Protein AF-X6MAU5-F1 (afdb_monomer_lite)

pLDDT: mean 85.3, std 13.18, range [34.97, 96.81]

Secondary structure (DSSP, 8-state):
---HHHHHHHHHHHHHHHTT--HHHHHHHHHHHHHHHTSS--GGGHHHHHHHHTT--HHHHHHHHHHHHHHHH-TTS-HHHHHHHHHHHHHHHTT--HHHHHHHHHHHHHHHHGGGG---

Sequence (120 aa):
MFNSDDHETYTNALKAITVKLSGKQFDNAFNYLISRLNSKNRYRYKNLRKEIAQRLDEKQMDIALNYIMDKLNDKNEHKDIHINCIEFLEIISNKCNEQQLNEAFNSSMDIFNNKNGICA

Radius of gyration: 15.82 Å; chains: 1; bounding box: 46×23×45 Å

Foldseek 3Di:
DDDPVRLVVVLVVLLVVQVVDDDPRLVVLLVVVLVCLLPLPQPSCLVVLLSSLVPDDQVSLLVLLVSLLVQLQDPPRDPSSVVSSVSSCVSNVVPHDPVSVVVSVVSVVCSVVVCVPDDD

InterPro domains:
  IPR016024 Armadillo-type fold [SSF48371] (15-113)

Structure (mmCIF, N/CA/C/O backbone):
data_AF-X6MAU5-F1
#
_entry.id   AF-X6MAU5-F1
#
loop_
_atom_site.group_PDB
_atom_site.id
_atom_site.type_symbol
_atom_site.label_atom_id
_atom_site.label_alt_id
_atom_site.label_comp_id
_atom_site.label_asym_id
_atom_site.label_entity_id
_atom_site.label_seq_id
_atom_site.pdbx_PDB_ins_code
_atom_site.Cartn_x
_atom_site.Cartn_y
_atom_site.Cartn_z
_atom_site.occupancy
_atom_site.B_iso_or_equiv
_atom_site.auth_seq_id
_atom_site.auth_comp_id
_atom_site.auth_asym_id
_atom_site.auth_atom_id
_atom_site.pdbx_PDB_model_num
ATOM 1 N N . MET A 1 1 ? 10.169 0.014 -29.356 1.00 51.28 1 MET A N 1
ATOM 2 C CA . MET A 1 1 ? 10.506 0.781 -28.140 1.00 51.28 1 MET A CA 1
ATOM 3 C C . MET A 1 1 ? 9.579 1.982 -28.161 1.00 51.28 1 MET A C 1
ATOM 5 O O . MET A 1 1 ? 9.642 2.716 -29.132 1.00 51.28 1 MET A O 1
ATOM 9 N N . PHE A 1 2 ? 8.624 2.076 -27.233 1.00 51.38 2 PHE A N 1
ATOM 10 C CA . PHE A 1 2 ? 7.673 3.198 -27.206 1.00 51.38 2 PHE A CA 1
ATOM 11 C C . PHE A 1 2 ? 8.427 4.500 -26.913 1.00 51.38 2 PHE A C 1
ATOM 13 O O . PHE A 1 2 ? 9.341 4.486 -26.083 1.00 51.38 2 PHE A O 1
ATOM 20 N N . ASN A 1 3 ? 8.084 5.586 -27.608 1.00 66.81 3 ASN A N 1
ATOM 21 C CA . ASN A 1 3 ? 8.653 6.907 -27.341 1.00 66.81 3 ASN A CA 1
ATOM 22 C C . ASN A 1 3 ? 8.145 7.433 -25.979 1.00 66.81 3 ASN A C 1
ATOM 24 O O . ASN A 1 3 ? 7.152 6.936 -25.443 1.00 66.81 3 ASN A O 1
ATOM 28 N N . SER A 1 4 ? 8.814 8.438 -25.405 1.00 67.62 4 SER A N 1
ATOM 29 C CA . SER A 1 4 ? 8.376 9.104 -24.166 1.00 67.62 4 SER A CA 1
ATOM 30 C C . SER A 1 4 ? 6.924 9.596 -24.270 1.00 67.62 4 SER A C 1
ATOM 32 O O . SER A 1 4 ? 6.135 9.389 -23.347 1.00 67.62 4 SER A O 1
ATOM 34 N N . ASP A 1 5 ? 6.552 10.134 -25.435 1.00 70.31 5 ASP A N 1
ATOM 35 C CA . ASP A 1 5 ? 5.212 10.664 -25.719 1.00 70.31 5 ASP A CA 1
ATOM 36 C C . ASP A 1 5 ? 4.132 9.565 -25.739 1.00 70.31 5 ASP A C 1
ATOM 38 O O . ASP A 1 5 ? 3.011 9.762 -25.258 1.00 70.31 5 ASP A O 1
ATOM 42 N N . ASP A 1 6 ? 4.476 8.363 -26.218 1.00 75.25 6 ASP A N 1
ATOM 43 C CA . ASP A 1 6 ? 3.571 7.204 -26.211 1.00 75.25 6 ASP A CA 1
ATOM 44 C C . ASP A 1 6 ? 3.296 6.741 -24.775 1.00 75.25 6 ASP A C 1
ATOM 46 O O . ASP A 1 6 ? 2.178 6.353 -24.423 1.00 75.25 6 ASP A O 1
ATOM 50 N N . HIS A 1 7 ? 4.323 6.794 -23.922 1.00 73.94 7 HIS A N 1
ATOM 51 C CA . HIS A 1 7 ? 4.236 6.396 -22.522 1.00 73.94 7 HIS A CA 1
ATOM 52 C C . HIS A 1 7 ? 3.355 7.349 -21.708 1.00 73.94 7 HIS A C 1
ATOM 54 O O . HIS A 1 7 ? 2.552 6.896 -20.882 1.00 73.94 7 HIS A O 1
ATOM 60 N N . GLU A 1 8 ? 3.481 8.654 -21.946 1.00 76.50 8 GLU A N 1
ATOM 61 C CA . GLU A 1 8 ? 2.634 9.671 -21.327 1.00 76.50 8 GLU A CA 1
ATOM 62 C C . GLU A 1 8 ? 1.177 9.530 -21.785 1.00 76.50 8 GLU A C 1
ATOM 64 O O . GLU A 1 8 ? 0.269 9.443 -20.953 1.00 76.50 8 GLU A O 1
ATOM 69 N N . THR A 1 9 ? 0.956 9.395 -23.094 1.00 83.88 9 THR A N 1
ATOM 70 C CA . THR A 1 9 ? -0.380 9.207 -23.679 1.00 83.88 9 THR A CA 1
ATOM 71 C C . THR A 1 9 ? -1.071 7.963 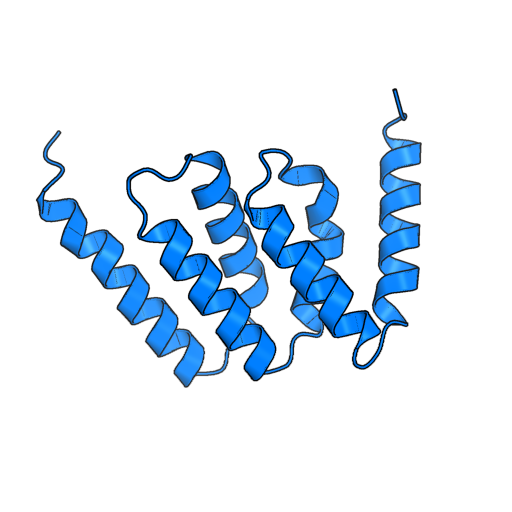-23.116 1.00 83.88 9 THR A C 1
ATOM 73 O O . THR A 1 9 ? -2.226 8.024 -22.685 1.00 83.88 9 THR A O 1
ATOM 76 N N . TYR A 1 10 ? -0.352 6.840 -23.030 1.00 82.38 10 TYR A N 1
ATOM 77 C CA . TYR A 1 10 ? -0.863 5.605 -22.436 1.00 82.38 10 TYR A CA 1
ATOM 78 C C . TYR A 1 10 ? -1.206 5.769 -20.947 1.00 82.38 10 TYR A C 1
ATOM 80 O O . TYR A 1 10 ? -2.252 5.306 -20.484 1.00 82.38 10 TYR A O 1
ATOM 88 N N . THR A 1 11 ? -0.362 6.475 -20.191 1.00 78.75 11 THR A N 1
ATOM 89 C CA . THR A 1 11 ? -0.610 6.761 -18.769 1.00 78.75 11 THR A CA 1
ATOM 90 C C . THR A 1 11 ? -1.867 7.614 -18.583 1.00 78.75 11 THR A C 1
ATOM 92 O O . THR A 1 11 ? -2.684 7.326 -17.704 1.00 78.75 11 THR A O 1
ATOM 95 N N . ASN A 1 12 ? -2.068 8.620 -19.437 1.00 83.50 12 ASN A N 1
ATOM 96 C CA . ASN A 1 12 ? -3.251 9.479 -19.413 1.00 83.50 12 ASN A CA 1
ATOM 97 C C . ASN A 1 12 ? -4.532 8.701 -19.744 1.00 83.50 12 ASN A C 1
ATOM 99 O O . ASN A 1 12 ? -5.546 8.870 -19.062 1.00 83.50 12 ASN A O 1
ATOM 103 N N . ALA A 1 13 ? -4.479 7.790 -20.720 1.00 88.69 13 ALA A N 1
ATOM 104 C CA . ALA A 1 13 ? -5.597 6.905 -21.038 1.00 88.69 13 ALA A CA 1
ATOM 105 C C . ALA A 1 13 ? -5.965 5.997 -19.851 1.00 88.69 13 ALA A C 1
ATOM 107 O O . ALA A 1 13 ? -7.137 5.898 -19.483 1.00 88.69 13 ALA A O 1
ATOM 108 N N . LEU A 1 14 ? -4.971 5.390 -19.189 1.00 85.94 14 LEU A N 1
ATOM 109 C CA . LEU A 1 14 ? -5.208 4.573 -17.995 1.00 85.94 14 LEU A CA 1
ATOM 110 C C . LEU A 1 14 ? -5.809 5.380 -16.845 1.00 85.94 14 LEU A C 1
ATOM 112 O O . LEU A 1 14 ? -6.721 4.892 -16.176 1.00 85.94 14 LEU A O 1
ATOM 116 N N . LYS A 1 15 ? -5.353 6.617 -16.628 1.00 85.25 15 LYS A N 1
ATOM 117 C CA . LYS A 1 15 ? -5.955 7.525 -15.644 1.00 85.25 15 LYS A CA 1
ATOM 118 C C . LYS A 1 15 ? -7.428 7.795 -15.969 1.00 85.25 15 LYS A C 1
ATOM 120 O O . LYS A 1 15 ? -8.279 7.631 -15.097 1.00 85.25 15 LYS A O 1
ATOM 125 N N . ALA A 1 16 ? -7.744 8.125 -17.223 1.00 89.62 16 ALA A N 1
ATOM 126 C CA . ALA A 1 16 ? -9.113 8.390 -17.670 1.00 89.62 16 ALA A CA 1
ATOM 127 C C . ALA A 1 16 ? -10.048 7.172 -17.530 1.00 89.62 16 ALA A C 1
ATOM 129 O O . ALA A 1 16 ? -11.239 7.331 -17.259 1.00 89.62 16 ALA A O 1
ATOM 130 N N . ILE A 1 17 ? -9.520 5.9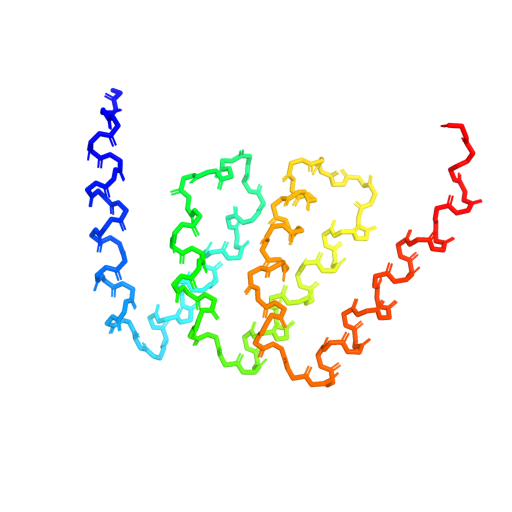55 -17.686 1.00 89.94 17 ILE A N 1
ATOM 131 C CA . ILE A 1 17 ? -10.265 4.718 -17.415 1.00 89.94 17 ILE A CA 1
ATOM 132 C C . ILE A 1 17 ? -10.441 4.527 -15.909 1.00 89.94 17 ILE A C 1
ATOM 134 O O . ILE A 1 17 ? -11.551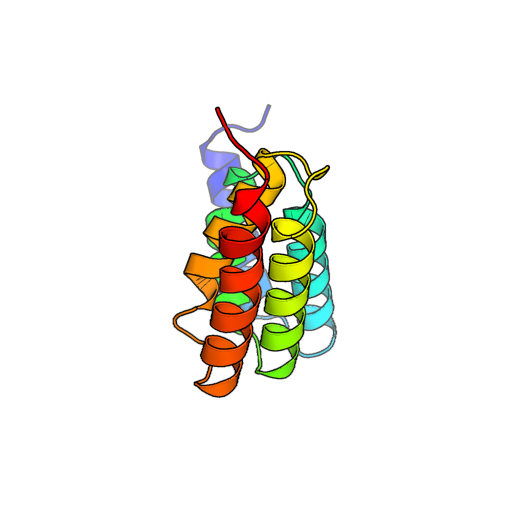 4.273 -15.449 1.00 89.94 17 ILE A O 1
ATOM 138 N N . THR A 1 18 ? -9.362 4.686 -15.141 1.00 89.25 18 THR A N 1
ATOM 139 C CA . THR A 1 18 ? -9.337 4.429 -13.696 1.00 89.25 18 THR A CA 1
ATOM 140 C C . THR A 1 18 ? -10.420 5.214 -12.980 1.00 89.25 18 THR A C 1
ATOM 142 O O . THR A 1 18 ? -11.180 4.612 -12.229 1.00 89.25 18 THR A O 1
ATOM 145 N N . VAL A 1 19 ? -10.564 6.515 -13.263 1.00 89.88 19 VAL A N 1
ATOM 146 C CA . VAL A 1 19 ? -11.581 7.381 -12.632 1.00 89.88 19 VAL A CA 1
ATOM 147 C C . VAL A 1 19 ? -13.023 6.910 -12.858 1.00 89.88 19 VAL A C 1
ATOM 149 O O . VAL A 1 19 ? -13.898 7.255 -12.071 1.00 89.88 19 VAL A O 1
ATOM 152 N N . LYS A 1 20 ? -13.276 6.095 -13.890 1.00 94.31 20 LYS A N 1
ATOM 153 C CA . LYS A 1 20 ? -14.600 5.535 -14.201 1.00 94.31 20 LYS A CA 1
ATOM 154 C C . LYS A 1 20 ? -14.849 4.160 -13.578 1.00 94.31 20 LYS A C 1
ATOM 156 O O . LYS A 1 20 ? -15.993 3.720 -13.556 1.00 94.31 20 LYS A O 1
ATOM 161 N N . LEU A 1 21 ? -13.810 3.474 -13.095 1.00 94.25 21 LEU A N 1
ATOM 162 C CA . LEU A 1 21 ? -13.958 2.157 -12.471 1.00 94.25 21 LEU A CA 1
ATOM 163 C C . LEU A 1 21 ? -14.732 2.273 -11.157 1.00 94.25 21 LEU A C 1
ATOM 165 O O . LEU A 1 21 ? -14.487 3.190 -10.371 1.00 94.25 21 LEU A O 1
ATOM 169 N N . SER A 1 22 ? -15.617 1.316 -10.893 1.00 94.75 22 SER A N 1
ATOM 170 C CA . SER A 1 22 ? -16.393 1.234 -9.654 1.00 94.75 22 SER A CA 1
ATOM 171 C C . SER A 1 22 ? -16.584 -0.218 -9.208 1.00 94.75 22 SER A C 1
ATOM 173 O O . SER A 1 22 ? -16.403 -1.158 -9.992 1.00 94.75 22 SER A O 1
ATOM 175 N N . GLY A 1 23 ? -16.901 -0.401 -7.921 1.00 95.31 23 GLY A N 1
ATOM 176 C CA . GLY A 1 23 ? -17.076 -1.713 -7.295 1.00 95.31 23 GLY A CA 1
ATOM 177 C C . GLY A 1 23 ? -15.934 -2.675 -7.636 1.00 95.31 23 GLY A C 1
ATOM 178 O O . GLY A 1 23 ? -14.761 -2.301 -7.625 1.00 95.31 23 GLY A O 1
ATOM 179 N N . LYS A 1 24 ? -16.294 -3.888 -8.069 1.00 96.25 24 LYS A N 1
ATOM 180 C CA . LYS A 1 24 ? -15.342 -4.960 -8.400 1.00 96.25 24 LYS A CA 1
ATOM 181 C C . LYS A 1 24 ? -14.291 -4.568 -9.445 1.00 96.25 24 LYS A C 1
ATOM 183 O O . LYS A 1 24 ? -13.181 -5.093 -9.429 1.00 96.25 24 LYS A O 1
ATOM 188 N N . GLN A 1 25 ? -14.616 -3.675 -10.382 1.00 95.69 25 GLN A N 1
ATOM 189 C CA . GLN A 1 25 ? -13.636 -3.235 -11.379 1.00 95.69 25 GLN A CA 1
ATOM 190 C C . GLN A 1 25 ? -12.528 -2.396 -10.739 1.00 95.69 25 GLN A C 1
ATOM 192 O O . GLN A 1 25 ? -11.359 -2.552 -11.091 1.00 95.69 25 GLN A O 1
ATOM 197 N N . PHE A 1 26 ? -12.896 -1.529 -9.794 1.00 95.50 26 PHE A N 1
ATOM 198 C CA . PHE A 1 26 ? -11.931 -0.739 -9.042 1.00 95.50 26 PHE A CA 1
ATOM 199 C C . PHE A 1 26 ? -11.111 -1.630 -8.102 1.00 95.50 26 PHE A C 1
ATOM 201 O O . PHE A 1 26 ? -9.888 -1.520 -8.102 1.00 95.50 26 PHE A O 1
ATOM 208 N N . ASP A 1 27 ? -11.745 -2.591 -7.421 1.00 95.69 27 ASP A N 1
ATOM 209 C CA . ASP A 1 27 ? -11.042 -3.577 -6.583 1.00 95.69 27 ASP A CA 1
ATOM 210 C C . ASP A 1 27 ? -9.983 -4.352 -7.378 1.00 95.69 27 ASP A C 1
ATOM 212 O O . ASP A 1 27 ? -8.850 -4.532 -6.933 1.00 95.69 27 ASP A O 1
ATOM 216 N N . ASN A 1 28 ? -10.317 -4.775 -8.600 1.00 93.81 28 ASN A N 1
ATOM 217 C CA . ASN A 1 28 ? -9.368 -5.454 -9.478 1.00 93.81 28 ASN A CA 1
ATOM 218 C C . ASN A 1 28 ? -8.191 -4.548 -9.869 1.00 93.81 28 ASN A C 1
ATOM 220 O O . ASN A 1 28 ? -7.051 -5.013 -9.913 1.00 93.81 28 ASN A O 1
ATOM 224 N N . ALA A 1 29 ? -8.446 -3.267 -10.150 1.00 92.38 29 ALA A N 1
ATOM 225 C CA . ALA A 1 29 ? -7.393 -2.307 -10.474 1.00 92.38 29 ALA A CA 1
ATOM 226 C C . ALA A 1 29 ? -6.477 -2.035 -9.271 1.00 92.38 29 ALA A C 1
ATOM 228 O O . ALA A 1 29 ? -5.256 -1.989 -9.431 1.00 92.38 29 ALA A O 1
ATOM 229 N N . PHE A 1 30 ? -7.050 -1.922 -8.073 1.00 94.25 30 PHE A N 1
ATOM 230 C CA . PHE A 1 30 ? -6.305 -1.821 -6.823 1.00 94.25 30 PHE A CA 1
ATOM 231 C C . PHE A 1 30 ? -5.430 -3.061 -6.581 1.00 94.25 30 PHE A C 1
ATOM 233 O O . PHE A 1 30 ? -4.218 -2.931 -6.414 1.00 94.25 30 PHE A O 1
ATOM 240 N N . ASN A 1 31 ? -5.996 -4.267 -6.669 1.00 92.69 31 ASN A N 1
ATOM 241 C CA . ASN A 1 31 ? -5.246 -5.518 -6.501 1.00 92.69 31 ASN A CA 1
ATOM 242 C C . ASN A 1 31 ? -4.107 -5.651 -7.521 1.00 92.69 31 ASN A C 1
ATOM 244 O O . ASN A 1 31 ? -2.991 -6.057 -7.182 1.00 92.69 31 ASN A O 1
ATOM 248 N N . TYR A 1 32 ? -4.360 -5.255 -8.772 1.00 89.56 32 TYR A N 1
ATOM 249 C CA . TYR A 1 32 ? -3.317 -5.189 -9.787 1.00 89.56 32 TYR A CA 1
ATOM 250 C C . TYR A 1 32 ? -2.198 -4.229 -9.367 1.00 89.56 32 TYR A C 1
ATOM 252 O O . TYR A 1 32 ? -1.026 -4.597 -9.440 1.00 89.56 32 TYR A O 1
ATOM 260 N N . LEU A 1 33 ? -2.531 -3.033 -8.878 1.00 88.81 33 LEU A N 1
ATOM 261 C CA . LEU A 1 33 ? -1.552 -2.050 -8.417 1.00 88.81 33 LEU A CA 1
ATOM 262 C C . LEU A 1 33 ? -0.666 -2.593 -7.286 1.00 88.81 33 LEU A C 1
ATOM 264 O O . LEU A 1 33 ? 0.559 -2.496 -7.388 1.00 88.81 33 LEU A O 1
ATOM 268 N N . ILE A 1 34 ? -1.271 -3.208 -6.265 1.00 90.69 34 ILE A N 1
ATOM 269 C CA . ILE A 1 34 ? -0.561 -3.825 -5.134 1.00 90.69 34 ILE A CA 1
ATOM 270 C C . ILE A 1 34 ? 0.411 -4.900 -5.630 1.00 90.69 34 ILE A C 1
ATOM 272 O O . ILE A 1 34 ? 1.599 -4.852 -5.313 1.00 90.69 34 ILE A O 1
ATOM 276 N N . SER A 1 35 ? -0.031 -5.794 -6.523 1.00 88.19 35 SER A N 1
ATOM 277 C CA . SER A 1 35 ? 0.841 -6.830 -7.104 1.00 88.19 35 SER A CA 1
ATOM 278 C C . SER A 1 35 ? 2.048 -6.254 -7.862 1.00 88.19 35 SER A C 1
ATOM 280 O O . SER A 1 35 ? 3.107 -6.880 -7.949 1.00 88.19 35 SER A O 1
ATOM 282 N N . ARG A 1 36 ? 1.921 -5.033 -8.403 1.00 87.25 36 ARG A N 1
ATOM 283 C CA . ARG A 1 36 ? 2.991 -4.338 -9.131 1.00 87.25 36 ARG A CA 1
ATOM 284 C C . ARG A 1 36 ? 3.940 -3.553 -8.233 1.00 87.25 36 ARG A C 1
ATOM 286 O O . ARG A 1 36 ? 4.964 -3.096 -8.742 1.00 87.25 36 ARG A O 1
ATOM 293 N N . LEU A 1 37 ? 3.676 -3.421 -6.933 1.00 85.81 37 LEU A N 1
ATOM 294 C CA . LEU A 1 37 ? 4.676 -2.909 -5.986 1.00 85.81 37 LEU A CA 1
ATOM 295 C C . LEU A 1 37 ? 5.885 -3.852 -5.887 1.00 85.81 37 LEU A C 1
ATOM 297 O O . LEU A 1 37 ? 7.003 -3.389 -5.681 1.00 85.81 37 LEU A O 1
ATOM 301 N N . ASN A 1 38 ? 5.683 -5.141 -6.177 1.00 82.62 38 ASN A N 1
ATOM 302 C CA . ASN A 1 38 ? 6.736 -6.152 -6.287 1.00 82.62 38 ASN A CA 1
ATOM 303 C C . ASN A 1 38 ? 7.558 -6.076 -7.604 1.00 82.62 38 ASN A C 1
ATOM 305 O O . ASN A 1 38 ? 8.373 -6.939 -7.913 1.00 82.62 38 ASN A O 1
ATOM 309 N N . SER A 1 39 ? 7.323 -5.076 -8.459 1.00 79.44 39 SER A N 1
ATOM 310 C CA . SER A 1 39 ? 8.026 -4.943 -9.741 1.00 79.44 39 SER A CA 1
ATOM 311 C C . SER A 1 39 ? 9.217 -3.995 -9.641 1.00 79.44 39 SER A C 1
ATOM 313 O O . SER A 1 39 ? 9.086 -2.886 -9.131 1.00 79.44 39 SER A O 1
ATOM 315 N N . LYS A 1 40 ? 10.343 -4.334 -10.280 1.00 70.56 40 LYS A N 1
ATOM 316 C CA . LYS A 1 40 ? 11.493 -3.417 -10.439 1.00 70.56 40 LYS A CA 1
ATOM 317 C C . LYS A 1 40 ? 11.163 -2.156 -11.254 1.00 70.56 40 LYS A C 1
ATOM 319 O O . LYS A 1 40 ? 11.944 -1.213 -11.310 1.00 70.56 40 LYS A O 1
ATOM 324 N N . ASN A 1 41 ? 9.999 -2.114 -11.907 1.00 72.31 41 ASN A N 1
ATOM 325 C CA . ASN A 1 41 ? 9.609 -1.027 -12.798 1.00 72.31 41 ASN A CA 1
ATOM 326 C C . ASN A 1 41 ? 8.818 0.078 -12.079 1.00 72.31 41 ASN A C 1
ATOM 328 O O . ASN A 1 41 ? 7.617 0.258 -12.290 1.00 72.31 41 ASN A O 1
ATOM 332 N N . ARG A 1 42 ? 9.520 0.801 -11.205 1.00 69.00 42 ARG A N 1
ATOM 333 C CA . ARG A 1 42 ? 8.975 1.820 -10.299 1.00 69.00 42 ARG A CA 1
ATOM 334 C C . ARG A 1 42 ? 8.253 2.976 -10.996 1.00 69.00 42 ARG A C 1
ATOM 336 O O . ARG A 1 42 ? 7.148 3.345 -10.607 1.00 69.00 42 ARG A O 1
ATOM 343 N N . TYR A 1 43 ? 8.872 3.552 -12.025 1.00 71.31 43 TYR A N 1
ATOM 344 C CA . TYR A 1 43 ? 8.445 4.842 -12.581 1.00 71.31 43 TYR A CA 1
ATOM 345 C C . TYR A 1 43 ? 7.219 4.748 -13.492 1.00 71.31 43 TYR A C 1
ATOM 347 O O . TYR A 1 43 ? 6.455 5.705 -13.592 1.00 71.31 43 TYR A O 1
ATOM 355 N N . ARG A 1 44 ? 6.984 3.582 -14.111 1.00 72.44 44 ARG A N 1
ATOM 356 C CA . ARG A 1 44 ? 5.939 3.400 -15.136 1.00 72.44 44 ARG A CA 1
ATOM 357 C C . ARG A 1 44 ? 4.512 3.629 -14.645 1.00 72.44 44 ARG A C 1
ATOM 359 O O . ARG A 1 44 ? 3.624 3.806 -15.468 1.00 72.44 44 ARG A O 1
ATOM 366 N N . TYR A 1 45 ? 4.282 3.621 -13.333 1.00 75.00 45 TYR A N 1
ATOM 367 C CA . TYR A 1 45 ? 2.934 3.667 -12.765 1.00 75.00 45 TYR A CA 1
ATOM 368 C C . TYR A 1 45 ? 2.759 4.729 -11.678 1.00 75.00 45 TYR A C 1
ATOM 370 O O . TYR A 1 45 ? 1.756 4.690 -10.975 1.00 75.00 45 TYR A O 1
ATOM 378 N N . LYS A 1 46 ? 3.687 5.686 -11.524 1.00 80.31 46 LYS A N 1
ATOM 379 C CA . LYS A 1 46 ? 3.625 6.677 -10.431 1.00 80.31 46 LYS A CA 1
ATOM 380 C C . LYS A 1 46 ? 2.313 7.475 -10.430 1.00 80.31 46 LYS A C 1
ATOM 382 O O . LYS A 1 46 ? 1.645 7.555 -9.403 1.00 80.31 46 LYS A O 1
ATOM 387 N N . ASN A 1 47 ? 1.910 8.000 -11.587 1.00 81.81 47 ASN A N 1
ATOM 388 C CA . ASN A 1 47 ? 0.670 8.774 -11.708 1.00 81.81 47 ASN A CA 1
ATOM 389 C C . ASN A 1 47 ? -0.567 7.902 -11.460 1.00 81.81 47 ASN A C 1
ATOM 391 O O . ASN A 1 47 ? -1.467 8.304 -10.732 1.00 81.81 47 ASN A O 1
ATOM 395 N N . LEU A 1 48 ? -0.579 6.676 -11.991 1.00 85.06 48 LEU A N 1
ATOM 396 C CA . LEU A 1 48 ? -1.669 5.724 -11.773 1.00 85.06 48 LEU A CA 1
ATOM 397 C C . LEU A 1 48 ? -1.801 5.315 -10.293 1.00 85.06 48 LEU A C 1
ATOM 399 O O . LEU A 1 48 ? -2.913 5.265 -9.776 1.00 85.06 48 LEU A O 1
ATOM 403 N N . ARG A 1 49 ? -0.675 5.081 -9.599 1.00 88.06 49 ARG A N 1
ATOM 404 C CA . ARG A 1 49 ? -0.632 4.815 -8.149 1.00 88.06 49 ARG A CA 1
ATOM 405 C C . ARG A 1 49 ? -1.294 5.942 -7.370 1.00 88.06 49 ARG A C 1
ATOM 407 O O . ARG A 1 49 ? -2.114 5.661 -6.507 1.00 88.06 49 ARG A O 1
ATOM 414 N N . LYS A 1 50 ? -0.983 7.197 -7.708 1.00 88.81 50 LYS A N 1
ATOM 415 C CA . LYS A 1 50 ? -1.574 8.373 -7.058 1.00 88.81 50 LYS A CA 1
ATOM 416 C C . LYS A 1 50 ? -3.090 8.452 -7.261 1.00 88.81 50 LYS A C 1
ATOM 418 O O . LYS A 1 50 ? -3.813 8.678 -6.299 1.00 88.81 50 LYS A O 1
ATOM 423 N N . GLU A 1 51 ? -3.572 8.230 -8.481 1.00 89.69 51 GLU A N 1
ATOM 424 C CA . GLU A 1 51 ? -5.011 8.267 -8.790 1.00 89.69 51 GLU A CA 1
ATOM 425 C C . GLU A 1 51 ? -5.799 7.166 -8.069 1.00 89.69 51 GLU A C 1
ATOM 427 O O . GLU A 1 51 ? -6.876 7.422 -7.534 1.00 89.69 51 GLU A O 1
ATOM 432 N N . ILE A 1 52 ? -5.257 5.944 -8.018 1.00 91.81 52 ILE A N 1
ATOM 433 C CA . ILE A 1 52 ? -5.883 4.832 -7.290 1.00 91.81 52 ILE A CA 1
ATOM 434 C C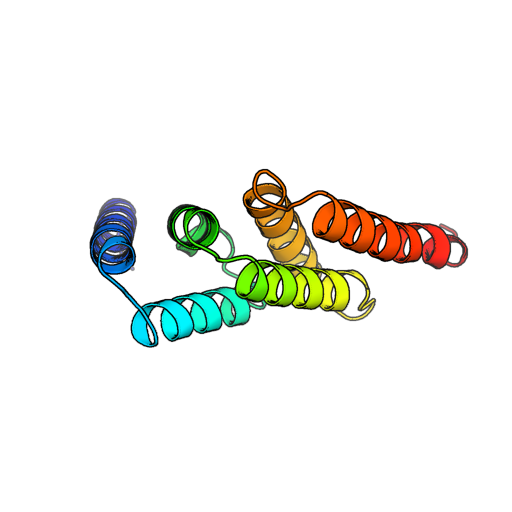 . ILE A 1 52 ? -5.848 5.099 -5.782 1.00 91.81 52 ILE A C 1
ATOM 436 O O . ILE A 1 52 ? -6.883 4.990 -5.130 1.00 91.81 52 ILE A O 1
ATOM 440 N N . ALA A 1 53 ? -4.701 5.525 -5.242 1.00 92.25 53 ALA A N 1
ATOM 441 C CA . ALA A 1 53 ? -4.539 5.872 -3.829 1.00 92.25 53 ALA A CA 1
ATOM 442 C C . ALA A 1 53 ? -5.559 6.913 -3.351 1.00 92.25 53 ALA A C 1
ATOM 444 O O . ALA A 1 53 ? -6.086 6.824 -2.247 1.00 92.25 53 ALA A O 1
ATOM 445 N N . GLN A 1 54 ? -5.886 7.894 -4.197 1.00 91.38 54 GLN A N 1
ATOM 446 C CA . GLN A 1 54 ? -6.875 8.915 -3.864 1.00 91.38 54 GLN A CA 1
ATOM 447 C C . GLN A 1 54 ? -8.298 8.374 -3.689 1.00 91.38 54 GLN A C 1
ATOM 449 O O . GLN A 1 54 ? -9.145 9.101 -3.171 1.00 91.38 54 GLN A O 1
ATOM 454 N N . ARG A 1 55 ? -8.576 7.143 -4.104 1.00 93.50 55 ARG A N 1
ATOM 455 C CA . ARG A 1 55 ? -9.921 6.568 -4.125 1.00 93.50 55 ARG A CA 1
ATOM 456 C C . ARG A 1 55 ? -10.054 5.307 -3.279 1.00 93.50 55 ARG A C 1
ATOM 458 O O . ARG A 1 55 ? -11.115 4.695 -3.322 1.00 93.50 55 ARG A O 1
ATOM 465 N N . LEU A 1 56 ? -9.004 4.931 -2.549 1.00 95.50 56 LEU A N 1
ATOM 466 C CA . LEU A 1 56 ? -9.074 3.812 -1.618 1.00 95.50 56 LEU A CA 1
ATOM 467 C C . LEU A 1 56 ? -10.063 4.132 -0.503 1.00 95.50 56 LEU A C 1
ATOM 469 O O . LEU A 1 56 ? -10.052 5.240 0.039 1.00 95.50 56 LEU A O 1
ATOM 473 N N . ASP A 1 57 ? -10.905 3.157 -0.183 1.00 95.06 57 ASP A N 1
ATOM 474 C CA . ASP A 1 57 ? -11.671 3.166 1.057 1.00 95.06 57 ASP A CA 1
ATOM 475 C C . ASP A 1 57 ? -10.805 2.695 2.238 1.00 95.06 57 ASP A C 1
ATOM 477 O O . ASP A 1 57 ? -9.652 2.290 2.068 1.00 95.06 57 ASP A O 1
ATOM 481 N N . GLU A 1 58 ? -11.353 2.767 3.450 1.00 96.00 58 GLU A N 1
ATOM 482 C CA . GLU A 1 58 ? -10.632 2.396 4.673 1.00 96.00 58 GLU A CA 1
ATOM 483 C C . GLU A 1 58 ? -10.139 0.944 4.633 1.00 96.00 58 GLU A C 1
ATOM 485 O O . GLU A 1 58 ? -8.981 0.677 4.938 1.00 96.00 58 GLU A O 1
ATOM 490 N N . LYS A 1 59 ? -10.965 0.013 4.148 1.00 95.81 59 LYS A N 1
ATOM 491 C CA . LYS A 1 59 ? -10.604 -1.407 4.074 1.00 95.81 59 LYS A CA 1
ATOM 492 C C . LYS A 1 59 ? -9.470 -1.652 3.077 1.00 95.81 59 LYS A C 1
ATOM 494 O O . LYS A 1 59 ? -8.576 -2.460 3.323 1.00 95.81 59 LYS A O 1
ATOM 499 N N . GLN A 1 60 ? -9.510 -0.998 1.922 1.00 96.81 60 GLN A N 1
ATOM 500 C CA . GLN A 1 60 ? -8.442 -1.076 0.929 1.00 96.81 60 GLN A CA 1
ATOM 501 C C . GLN A 1 60 ? -7.161 -0.404 1.434 1.00 96.81 60 GLN A C 1
ATOM 503 O O . GLN A 1 60 ? -6.067 -0.880 1.123 1.00 96.81 60 GLN A O 1
ATOM 508 N N . MET A 1 61 ? -7.284 0.660 2.230 1.00 96.56 61 MET A N 1
ATOM 509 C CA . MET A 1 61 ? -6.152 1.295 2.899 1.00 96.56 61 MET A CA 1
ATOM 510 C C . MET A 1 61 ? -5.466 0.325 3.867 1.00 96.56 61 MET A C 1
ATOM 512 O O . MET A 1 61 ? -4.250 0.166 3.784 1.00 96.56 61 MET A O 1
ATOM 516 N N . ASP A 1 62 ? -6.228 -0.404 4.687 1.00 96.44 62 ASP A N 1
ATOM 517 C CA . ASP A 1 62 ? -5.682 -1.422 5.597 1.00 96.44 62 ASP A CA 1
ATOM 518 C C . ASP A 1 62 ? -4.929 -2.516 4.827 1.00 96.44 62 ASP A C 1
ATOM 520 O O . ASP A 1 62 ? -3.817 -2.899 5.185 1.00 96.44 62 ASP A O 1
ATOM 524 N N . ILE A 1 63 ? -5.496 -2.993 3.713 1.00 96.06 63 ILE A N 1
ATOM 525 C CA . ILE A 1 63 ? -4.840 -3.982 2.842 1.00 96.06 63 ILE A CA 1
ATOM 526 C C . ILE A 1 63 ? -3.520 -3.432 2.286 1.00 96.06 63 ILE A C 1
ATOM 528 O O . ILE A 1 63 ? -2.514 -4.144 2.266 1.00 96.06 63 ILE A O 1
ATOM 532 N N . ALA A 1 64 ? -3.514 -2.177 1.828 1.00 96.25 64 ALA A N 1
ATOM 533 C CA . ALA A 1 64 ? -2.318 -1.536 1.294 1.00 96.25 64 ALA A CA 1
ATOM 534 C C . ALA A 1 64 ? -1.232 -1.376 2.367 1.00 96.25 64 ALA A C 1
ATOM 536 O O . ALA A 1 64 ? -0.074 -1.700 2.103 1.00 96.25 64 ALA A O 1
ATOM 537 N N . LEU A 1 65 ? -1.600 -0.917 3.566 1.00 96.06 65 LEU A N 1
ATOM 538 C CA . LEU A 1 65 ? -0.682 -0.738 4.689 1.00 96.06 65 LEU A CA 1
ATOM 539 C C . LEU A 1 65 ? -0.098 -2.070 5.157 1.00 96.06 65 LEU A C 1
ATOM 541 O O . LEU A 1 65 ? 1.121 -2.172 5.266 1.00 96.06 65 LEU A O 1
ATOM 545 N N . ASN A 1 66 ? -0.925 -3.102 5.333 1.00 94.69 66 ASN A N 1
ATOM 546 C CA . ASN A 1 66 ? -0.458 -4.436 5.715 1.00 94.69 66 ASN A CA 1
ATOM 547 C C . ASN A 1 66 ? 0.543 -4.989 4.697 1.00 94.69 66 ASN A C 1
ATOM 549 O O . ASN A 1 66 ? 1.642 -5.396 5.064 1.00 94.69 66 ASN A O 1
ATOM 553 N N . TYR A 1 67 ? 0.222 -4.902 3.401 1.00 94.88 67 TYR A N 1
ATOM 554 C CA . TYR A 1 67 ? 1.144 -5.326 2.348 1.00 94.88 67 TYR A CA 1
ATOM 555 C C . TYR A 1 67 ? 2.476 -4.559 2.399 1.00 94.88 67 TYR A C 1
ATOM 557 O O . TYR A 1 67 ? 3.544 -5.155 2.263 1.00 94.88 67 TYR A O 1
ATOM 565 N N . ILE A 1 68 ? 2.430 -3.234 2.577 1.00 94.50 68 ILE A N 1
ATOM 566 C CA . ILE A 1 68 ? 3.631 -2.395 2.685 1.00 94.50 68 ILE A CA 1
ATOM 567 C C . ILE A 1 68 ? 4.473 -2.824 3.889 1.00 94.50 68 ILE A C 1
ATOM 569 O O . ILE A 1 68 ? 5.679 -3.015 3.736 1.00 94.50 68 ILE A O 1
ATOM 573 N N . MET A 1 69 ? 3.862 -2.995 5.062 1.00 92.75 69 MET A N 1
ATOM 574 C CA . MET A 1 69 ? 4.583 -3.338 6.289 1.00 92.75 69 MET A CA 1
ATOM 575 C C . MET A 1 69 ? 5.184 -4.739 6.226 1.00 92.75 69 MET A C 1
ATOM 577 O O . MET A 1 69 ? 6.346 -4.902 6.596 1.00 92.75 69 MET A O 1
ATOM 581 N N . ASP A 1 70 ? 4.469 -5.722 5.676 1.00 91.94 70 ASP A N 1
ATOM 582 C CA . ASP A 1 70 ? 5.004 -7.068 5.440 1.00 91.94 70 ASP A CA 1
ATOM 583 C C . ASP A 1 70 ? 6.266 -7.013 4.573 1.00 91.94 70 ASP A C 1
ATOM 585 O O . ASP A 1 70 ? 7.288 -7.628 4.884 1.00 91.94 70 ASP A O 1
ATOM 589 N N . LYS A 1 71 ? 6.224 -6.223 3.494 1.00 92.19 71 LYS A N 1
ATOM 590 C CA . LYS A 1 71 ? 7.346 -6.088 2.561 1.00 92.19 71 LYS A CA 1
ATOM 591 C C . LYS A 1 71 ? 8.528 -5.332 3.145 1.00 92.19 71 LYS A C 1
ATOM 593 O O . LYS A 1 71 ? 9.666 -5.681 2.848 1.00 92.19 71 LYS A O 1
ATOM 598 N N . LEU A 1 72 ? 8.282 -4.309 3.958 1.00 91.00 72 LEU A N 1
ATOM 599 C CA . LEU A 1 72 ? 9.344 -3.550 4.617 1.00 91.00 72 LEU A CA 1
ATOM 600 C C . LEU A 1 72 ? 9.987 -4.315 5.784 1.00 91.00 72 LEU A C 1
ATOM 602 O O . LEU A 1 72 ? 11.164 -4.094 6.068 1.00 91.00 72 LEU A O 1
ATOM 606 N N . ASN A 1 73 ? 9.250 -5.227 6.424 1.00 88.44 73 ASN A N 1
ATOM 607 C CA . ASN A 1 73 ? 9.764 -6.103 7.479 1.00 88.44 73 ASN A CA 1
ATOM 608 C C . ASN A 1 73 ? 10.547 -7.316 6.947 1.00 88.44 73 ASN A C 1
ATOM 610 O O . ASN A 1 73 ? 11.372 -7.878 7.673 1.00 88.44 73 ASN A O 1
ATOM 614 N N . ASP A 1 74 ? 10.335 -7.722 5.692 1.00 89.00 74 ASP A N 1
ATOM 615 C CA . ASP A 1 74 ? 11.090 -8.814 5.079 1.00 89.00 74 ASP A CA 1
ATOM 616 C C . ASP A 1 74 ? 12.532 -8.385 4.745 1.00 89.00 74 ASP A C 1
ATOM 618 O O . ASP A 1 74 ? 12.797 -7.590 3.837 1.00 89.00 74 ASP A O 1
ATOM 622 N N . LYS A 1 75 ? 13.489 -8.953 5.489 1.00 83.94 75 LYS A N 1
ATOM 623 C CA . LYS A 1 75 ? 14.933 -8.696 5.350 1.00 83.94 75 LYS A CA 1
ATOM 624 C C . LYS A 1 75 ? 15.538 -9.283 4.072 1.00 83.94 75 LYS A C 1
ATOM 626 O O . LYS A 1 75 ? 16.618 -8.852 3.675 1.00 83.94 75 LYS A O 1
ATOM 631 N N . ASN A 1 76 ? 14.876 -10.259 3.453 1.00 88.25 76 ASN A N 1
ATOM 632 C CA . ASN A 1 76 ? 15.330 -10.894 2.214 1.00 88.25 76 ASN A CA 1
ATOM 633 C C . ASN A 1 76 ? 14.743 -10.220 0.969 1.00 88.25 76 ASN A C 1
ATOM 635 O O . ASN A 1 76 ? 15.110 -10.569 -0.155 1.00 88.25 76 ASN A O 1
ATOM 639 N N . GLU A 1 77 ? 13.828 -9.272 1.158 1.00 88.62 77 GLU A N 1
ATOM 640 C CA . GLU A 1 77 ? 13.152 -8.595 0.067 1.00 88.62 77 GLU A CA 1
ATOM 641 C C . GLU A 1 77 ? 14.110 -7.655 -0.679 1.00 88.62 77 GLU A C 1
ATOM 643 O O . GLU A 1 77 ? 15.027 -7.045 -0.119 1.00 88.62 77 GLU A O 1
ATOM 648 N N . HIS A 1 78 ? 13.919 -7.536 -1.992 1.00 89.75 78 HIS A N 1
ATOM 649 C CA . HIS A 1 78 ? 14.816 -6.731 -2.816 1.00 89.75 78 HIS A CA 1
ATOM 650 C C . HIS A 1 78 ? 14.672 -5.235 -2.490 1.00 89.75 78 HIS A C 1
ATOM 652 O O . HIS A 1 78 ? 13.561 -4.708 -2.427 1.00 89.75 78 HIS A O 1
ATOM 658 N N . LYS A 1 79 ? 15.790 -4.498 -2.413 1.00 88.25 79 LYS A N 1
ATOM 659 C CA . LYS A 1 79 ? 15.808 -3.050 -2.107 1.00 88.25 79 LYS A CA 1
ATOM 660 C C . LYS A 1 79 ? 14.841 -2.222 -2.968 1.00 88.25 79 LYS A C 1
ATOM 662 O O . LYS A 1 79 ? 14.214 -1.289 -2.478 1.00 88.25 79 LYS A O 1
ATOM 667 N N . ASP A 1 80 ? 14.694 -2.559 -4.250 1.00 88.44 80 ASP A N 1
ATOM 668 C CA . ASP A 1 80 ? 13.737 -1.878 -5.143 1.00 88.44 80 ASP A CA 1
ATOM 669 C C . ASP A 1 80 ? 12.282 -1.991 -4.672 1.00 88.44 80 ASP A C 1
ATOM 671 O O . ASP A 1 80 ? 11.511 -1.047 -4.845 1.00 88.44 80 ASP A O 1
ATOM 675 N N . ILE A 1 81 ? 11.915 -3.127 -4.079 1.00 89.50 81 ILE A N 1
ATOM 676 C CA . ILE A 1 81 ? 10.575 -3.386 -3.550 1.00 89.50 81 ILE A CA 1
ATOM 677 C C . ILE A 1 81 ? 10.369 -2.577 -2.275 1.00 89.50 81 ILE A C 1
ATOM 679 O O . ILE A 1 81 ? 9.335 -1.923 -2.155 1.00 89.50 81 ILE A O 1
ATOM 683 N N . HIS A 1 82 ? 11.366 -2.519 -1.382 1.00 90.38 82 HIS A N 1
ATOM 684 C CA . HIS A 1 82 ? 11.318 -1.626 -0.217 1.00 90.38 82 HIS A CA 1
ATOM 685 C C . HIS A 1 82 ? 11.078 -0.182 -0.637 1.00 90.38 82 HIS A C 1
ATOM 687 O O . HIS A 1 82 ? 10.170 0.465 -0.126 1.00 90.38 82 HIS A O 1
ATOM 693 N N . ILE A 1 83 ? 11.833 0.318 -1.617 1.00 90.31 83 ILE A N 1
ATOM 694 C CA . ILE A 1 83 ? 11.661 1.705 -2.049 1.00 90.31 83 ILE A CA 1
ATOM 695 C C . ILE A 1 83 ? 10.292 1.916 -2.718 1.00 90.31 83 ILE A C 1
ATOM 697 O O . ILE A 1 83 ? 9.655 2.933 -2.468 1.00 90.31 83 ILE A O 1
ATOM 701 N N . ASN A 1 84 ? 9.793 0.962 -3.514 1.00 90.56 84 ASN A N 1
ATOM 702 C CA . ASN A 1 84 ? 8.431 1.046 -4.054 1.00 90.56 84 ASN A CA 1
ATOM 703 C C . ASN A 1 84 ? 7.369 1.124 -2.948 1.00 90.56 84 ASN A C 1
ATOM 705 O O . ASN A 1 84 ? 6.391 1.855 -3.104 1.00 90.56 84 ASN A O 1
ATOM 709 N N . CYS A 1 85 ? 7.544 0.359 -1.868 1.00 92.44 85 CYS A N 1
ATOM 710 C CA . CYS A 1 85 ? 6.639 0.357 -0.723 1.00 92.44 85 CYS A CA 1
ATOM 711 C C . CYS A 1 85 ? 6.717 1.682 0.046 1.00 92.44 85 CYS A C 1
ATOM 713 O O . CYS A 1 85 ? 5.673 2.238 0.358 1.00 92.44 85 CYS A O 1
ATOM 715 N N . ILE A 1 86 ? 7.916 2.240 0.256 1.00 91.94 86 ILE A N 1
ATOM 716 C CA . ILE A 1 86 ? 8.110 3.564 0.879 1.00 91.94 86 ILE A CA 1
ATOM 717 C C . ILE A 1 86 ? 7.458 4.671 0.039 1.00 91.94 86 ILE A C 1
ATOM 719 O O . ILE A 1 86 ? 6.714 5.489 0.569 1.00 91.94 86 ILE A O 1
ATOM 723 N N . GLU A 1 87 ? 7.681 4.680 -1.277 1.00 91.62 87 GLU A N 1
ATOM 724 C CA . GLU A 1 87 ? 7.070 5.674 -2.170 1.00 91.62 87 GLU A CA 1
ATOM 725 C C . GLU A 1 87 ? 5.543 5.559 -2.193 1.00 91.62 87 GLU A C 1
ATOM 727 O O . GLU A 1 87 ? 4.842 6.563 -2.298 1.00 91.62 87 GLU A O 1
ATOM 732 N N . PHE A 1 88 ? 5.002 4.340 -2.117 1.00 92.75 88 PHE A N 1
ATOM 733 C CA . PHE A 1 88 ? 3.556 4.160 -2.055 1.00 92.75 88 PHE A CA 1
ATOM 734 C C . PHE A 1 88 ? 2.986 4.535 -0.682 1.00 92.75 88 PHE A C 1
ATOM 736 O O . PHE A 1 88 ? 1.927 5.157 -0.632 1.00 92.75 88 PHE A O 1
ATOM 743 N N . LEU A 1 89 ? 3.717 4.258 0.403 1.00 94.19 89 LEU A N 1
ATOM 744 C CA . LEU A 1 89 ? 3.380 4.688 1.759 1.00 94.19 89 LEU A CA 1
ATOM 745 C C . LEU A 1 89 ? 3.274 6.215 1.850 1.00 94.19 89 LEU A C 1
ATOM 747 O O . LEU A 1 89 ? 2.296 6.721 2.388 1.00 94.19 89 LEU A O 1
ATOM 751 N N . GLU A 1 90 ? 4.223 6.948 1.261 1.00 92.88 90 GLU A N 1
ATOM 752 C CA . GLU A 1 90 ? 4.198 8.418 1.186 1.00 92.88 90 GLU A CA 1
ATOM 753 C C . GLU A 1 90 ? 2.944 8.946 0.463 1.00 92.88 90 GLU A C 1
ATOM 755 O O . GLU A 1 90 ? 2.380 9.977 0.829 1.00 92.88 90 GLU A O 1
ATOM 760 N N . ILE A 1 91 ? 2.480 8.230 -0.565 1.00 92.25 91 ILE A N 1
ATOM 761 C CA . ILE A 1 91 ? 1.286 8.614 -1.324 1.00 92.25 91 ILE A CA 1
ATOM 762 C C . ILE A 1 91 ? 0.016 8.420 -0.486 1.00 92.25 91 ILE A C 1
ATOM 764 O O . ILE A 1 91 ? -0.863 9.286 -0.518 1.00 92.25 91 ILE A O 1
ATOM 768 N N . ILE A 1 92 ? -0.108 7.289 0.213 1.00 93.81 92 ILE A N 1
ATOM 769 C CA . ILE A 1 92 ? -1.348 6.916 0.907 1.00 93.81 92 ILE A CA 1
ATOM 770 C C . ILE A 1 92 ? -1.454 7.502 2.322 1.00 93.81 92 ILE A C 1
ATOM 772 O O . ILE A 1 92 ? -2.569 7.745 2.777 1.00 93.81 92 ILE A O 1
ATOM 776 N N . SER A 1 93 ? -0.329 7.810 2.982 1.00 92.25 93 SER A N 1
ATOM 777 C CA . SER A 1 93 ? -0.284 8.278 4.379 1.00 92.25 93 SER A CA 1
ATOM 778 C C . SER A 1 93 ? -1.131 9.523 4.638 1.00 92.25 93 SER A C 1
ATOM 780 O O . SER A 1 93 ? -1.789 9.620 5.667 1.00 92.25 93 SER A O 1
ATOM 782 N N . ASN A 1 94 ? -1.199 10.440 3.670 1.00 88.31 94 ASN A N 1
ATOM 783 C CA . ASN A 1 94 ? -2.002 11.663 3.763 1.00 88.31 94 ASN A CA 1
ATOM 784 C C . ASN A 1 94 ? -3.520 11.413 3.823 1.00 88.31 94 ASN A C 1
ATOM 786 O O . ASN A 1 94 ? -4.284 12.357 4.015 1.00 88.31 94 ASN A O 1
ATOM 790 N N . LYS A 1 95 ? -3.969 10.177 3.582 1.00 91.62 95 LYS A N 1
ATOM 791 C CA . LYS A 1 95 ? -5.387 9.791 3.590 1.00 91.62 95 LYS A CA 1
ATOM 792 C C . LYS A 1 95 ? -5.717 8.743 4.648 1.00 91.62 95 LYS A C 1
ATOM 794 O O . LYS A 1 95 ? -6.887 8.397 4.778 1.00 91.62 95 LYS A O 1
ATOM 799 N N . CYS A 1 96 ? -4.716 8.233 5.359 1.00 95.12 96 CYS A N 1
ATOM 800 C CA . CYS A 1 96 ? -4.931 7.308 6.457 1.00 95.12 96 CYS A CA 1
ATOM 801 C C . CYS A 1 96 ? -5.681 8.010 7.594 1.00 95.12 96 CYS A C 1
ATOM 803 O O . CYS A 1 96 ? -5.439 9.185 7.882 1.00 95.12 96 CYS A O 1
ATOM 805 N N . ASN A 1 97 ? -6.574 7.280 8.254 1.00 95.69 97 ASN A N 1
ATOM 806 C CA . ASN A 1 97 ? -7.157 7.733 9.512 1.00 95.69 97 ASN A CA 1
ATOM 807 C C . ASN A 1 97 ? -6.148 7.577 10.671 1.00 95.69 97 ASN A C 1
ATOM 809 O O . ASN A 1 97 ? -5.063 7.014 10.512 1.00 95.69 97 ASN A O 1
ATOM 813 N N . GLU A 1 98 ? -6.497 8.094 11.850 1.00 96.62 98 GLU A N 1
ATOM 814 C CA . GLU A 1 98 ? -5.616 8.069 13.025 1.00 96.62 98 GLU A CA 1
ATOM 815 C C . GLU A 1 98 ? -5.217 6.644 13.437 1.00 96.62 98 GLU A C 1
ATOM 817 O O . GLU A 1 98 ? -4.051 6.393 13.743 1.00 96.62 98 GLU A O 1
ATOM 822 N N . GLN A 1 99 ? -6.158 5.697 13.395 1.00 96.50 99 GLN A N 1
ATOM 823 C CA . GLN A 1 99 ? -5.886 4.301 13.729 1.00 96.50 99 GLN A CA 1
ATOM 824 C C . GLN A 1 99 ? -4.862 3.694 12.761 1.00 96.50 99 GLN A C 1
ATOM 826 O O . GLN A 1 99 ? -3.850 3.152 13.196 1.00 96.50 99 GLN A O 1
ATOM 831 N N . GLN A 1 100 ? -5.082 3.855 11.458 1.00 96.69 100 GLN A N 1
ATOM 832 C CA . GLN A 1 100 ? -4.193 3.376 10.400 1.00 96.69 100 GLN A CA 1
ATOM 833 C C . GLN A 1 100 ? -2.790 3.975 10.501 1.00 96.69 100 GLN A C 1
ATOM 835 O O . GLN A 1 100 ? -1.799 3.273 10.306 1.00 96.69 100 GLN A O 1
ATOM 840 N N . LEU A 1 101 ? -2.688 5.270 10.818 1.00 95.38 101 LEU A N 1
ATOM 841 C CA . LEU A 1 101 ? -1.403 5.930 11.043 1.00 95.38 101 LEU A CA 1
ATOM 842 C C . LEU A 1 101 ? -0.682 5.354 12.264 1.00 95.38 101 LEU A C 1
ATOM 844 O O . LEU A 1 101 ? 0.511 5.070 12.177 1.00 95.38 101 LEU A O 1
ATOM 848 N N . ASN A 1 102 ? -1.394 5.149 13.375 1.00 95.19 102 ASN A N 1
ATOM 849 C CA . ASN A 1 102 ? -0.824 4.579 14.595 1.00 95.19 102 ASN A CA 1
ATOM 850 C C . ASN A 1 102 ? -0.334 3.142 14.377 1.00 95.19 102 ASN A C 1
ATOM 852 O O . ASN A 1 102 ? 0.779 2.806 14.780 1.00 95.19 102 ASN A O 1
ATOM 856 N N . GLU A 1 103 ? -1.126 2.305 13.708 1.00 93.31 103 GLU A N 1
ATOM 857 C CA . GLU A 1 103 ? -0.742 0.932 13.364 1.00 93.31 103 GLU A CA 1
ATOM 858 C C . GLU A 1 103 ? 0.492 0.915 12.455 1.00 93.31 103 GLU A C 1
ATOM 860 O O . GLU A 1 103 ? 1.500 0.292 12.792 1.00 93.31 103 GLU A O 1
ATOM 865 N N . ALA A 1 104 ? 0.466 1.685 11.363 1.00 92.25 104 ALA A N 1
ATOM 866 C CA . ALA A 1 104 ? 1.584 1.803 10.432 1.00 92.25 104 ALA A CA 1
ATOM 867 C C . ALA A 1 104 ? 2.872 2.303 11.111 1.00 92.25 104 ALA A C 1
ATOM 869 O O . ALA A 1 104 ? 3.965 1.800 10.832 1.00 92.25 104 ALA A O 1
ATOM 870 N N . PHE A 1 105 ? 2.756 3.284 12.009 1.00 91.44 105 PHE A N 1
ATOM 871 C CA . PHE A 1 105 ? 3.880 3.826 12.767 1.00 91.44 105 PHE A CA 1
ATOM 872 C C . PHE A 1 105 ? 4.472 2.790 13.728 1.00 91.44 105 PHE A C 1
ATOM 874 O O . PHE A 1 105 ? 5.688 2.595 13.739 1.00 91.44 105 PHE A O 1
ATOM 881 N N . ASN A 1 106 ? 3.626 2.082 14.480 1.00 91.19 106 ASN A N 1
ATOM 882 C CA . ASN A 1 106 ? 4.064 1.040 15.408 1.00 91.19 106 ASN A CA 1
ATOM 883 C C . ASN A 1 106 ? 4.765 -0.107 14.668 1.00 91.19 106 ASN A C 1
ATOM 885 O O . ASN A 1 106 ? 5.883 -0.467 15.031 1.00 91.19 106 ASN A O 1
ATOM 889 N N . SER A 1 107 ? 4.183 -0.604 13.570 1.00 88.31 107 SER A N 1
ATOM 890 C CA . SER A 1 107 ? 4.827 -1.623 12.728 1.00 88.31 107 SER A CA 1
ATOM 891 C C . SER A 1 107 ? 6.154 -1.143 12.132 1.00 88.31 107 SER A C 1
ATOM 893 O O . SER A 1 107 ? 7.085 -1.929 11.968 1.00 88.31 107 SER A O 1
ATOM 895 N N . SER A 1 108 ? 6.274 0.152 11.827 1.00 85.50 108 SER A N 1
ATOM 896 C CA . SER A 1 108 ? 7.527 0.725 11.327 1.00 85.50 108 SER A CA 1
ATOM 897 C C . SER A 1 108 ? 8.608 0.796 12.407 1.00 85.50 108 SER A C 1
ATOM 899 O O . SER A 1 108 ? 9.787 0.626 12.100 1.00 85.50 108 SER A O 1
ATOM 901 N 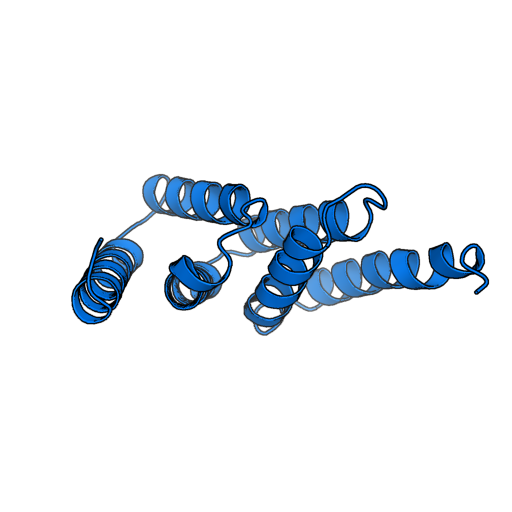N . MET A 1 109 ? 8.243 1.017 13.673 1.00 85.31 109 MET A N 1
ATOM 902 C CA . MET A 1 109 ? 9.206 1.014 14.779 1.00 85.31 109 MET A CA 1
ATOM 903 C C . MET A 1 109 ? 9.849 -0.354 14.991 1.00 85.31 109 MET A C 1
ATOM 905 O O . MET A 1 109 ? 11.040 -0.415 15.302 1.00 85.31 109 MET A O 1
ATOM 909 N N . ASP A 1 110 ? 9.126 -1.443 14.732 1.00 78.19 110 ASP A N 1
ATOM 910 C CA . ASP A 1 110 ? 9.701 -2.789 14.771 1.00 78.19 110 ASP A CA 1
ATOM 911 C C . ASP A 1 110 ? 10.839 -2.944 13.754 1.00 78.19 110 ASP A C 1
ATOM 913 O O . ASP A 1 110 ? 11.867 -3.544 14.071 1.00 78.19 110 ASP A O 1
ATOM 917 N N . ILE A 1 111 ? 10.739 -2.326 12.572 1.00 76.31 111 ILE A N 1
ATOM 918 C CA . ILE A 1 111 ? 11.824 -2.309 11.575 1.00 76.31 111 ILE A CA 1
ATOM 919 C C . ILE A 1 111 ? 13.078 -1.635 12.145 1.00 76.31 111 ILE A C 1
ATOM 921 O O . ILE A 1 111 ? 14.192 -2.124 11.942 1.00 76.31 111 ILE A O 1
ATOM 925 N N . PHE A 1 112 ? 12.924 -0.508 12.846 1.00 70.75 112 PHE A N 1
ATOM 926 C CA . PHE A 1 112 ? 14.050 0.229 13.427 1.00 70.75 112 PHE A CA 1
ATOM 927 C C . PHE A 1 112 ? 14.649 -0.488 14.640 1.00 70.75 112 PHE A C 1
ATOM 929 O O . PHE A 1 112 ? 15.86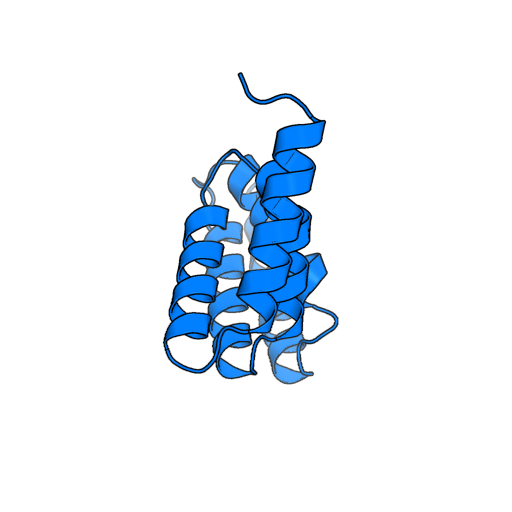9 -0.579 14.751 1.00 70.75 112 PHE A O 1
ATOM 936 N N . ASN A 1 113 ? 13.820 -1.067 15.505 1.00 70.31 113 ASN A N 1
ATOM 937 C CA . ASN A 1 113 ? 14.278 -1.780 16.697 1.00 70.31 113 ASN A CA 1
ATOM 938 C C . ASN A 1 113 ? 14.942 -3.121 16.346 1.00 70.31 113 ASN A C 1
ATOM 940 O O . ASN A 1 113 ? 15.944 -3.501 16.954 1.00 70.31 113 ASN A O 1
ATOM 944 N N . ASN A 1 114 ? 14.470 -3.793 15.293 1.00 62.09 114 ASN A N 1
ATOM 945 C CA . ASN A 1 114 ? 15.085 -5.012 14.762 1.00 62.09 114 ASN A CA 1
ATOM 946 C C . ASN A 1 114 ? 16.414 -4.764 14.020 1.00 62.09 114 ASN A C 1
ATOM 948 O O . ASN A 1 114 ? 17.091 -5.731 13.648 1.00 62.09 114 ASN A O 1
ATOM 952 N N . LYS A 1 115 ? 16.813 -3.497 13.813 1.00 55.31 115 LYS A N 1
ATOM 953 C CA . LYS A 1 115 ? 18.145 -3.111 13.312 1.00 55.31 115 LYS A CA 1
ATOM 954 C C . LYS A 1 115 ? 19.213 -3.022 14.402 1.00 55.31 115 LYS A C 1
ATOM 956 O O . LYS A 1 115 ? 20.381 -2.912 14.051 1.00 55.31 115 LYS A O 1
ATOM 961 N N . ASN A 1 116 ? 18.881 -3.216 15.682 1.00 47.72 116 ASN A N 1
ATOM 962 C CA . ASN A 1 116 ? 19.890 -3.385 16.741 1.00 47.72 116 ASN A CA 1
ATOM 963 C C . ASN A 1 116 ? 20.703 -4.700 16.620 1.00 47.72 116 ASN A C 1
ATOM 965 O O . ASN A 1 116 ? 21.566 -4.968 17.449 1.00 47.72 116 ASN A O 1
ATOM 969 N N . GLY A 1 117 ? 20.458 -5.506 15.576 1.00 43.69 117 GLY A N 1
ATOM 970 C CA . GLY A 1 117 ? 21.323 -6.606 15.130 1.00 43.69 117 GLY A CA 1
ATOM 971 C C . GLY A 1 117 ? 22.141 -6.316 13.861 1.00 43.69 117 GLY A C 1
ATOM 972 O O . GLY A 1 117 ? 22.812 -7.218 13.372 1.00 43.69 117 GLY A O 1
ATOM 973 N N . ILE A 1 118 ? 22.086 -5.101 13.303 1.00 45.97 118 ILE A N 1
ATOM 974 C CA . ILE A 1 118 ? 22.958 -4.666 12.203 1.00 45.97 118 ILE A CA 1
ATOM 975 C C . ILE A 1 118 ? 23.944 -3.649 12.781 1.00 45.97 118 ILE A C 1
ATOM 977 O O . ILE A 1 118 ? 23.781 -2.437 12.665 1.00 45.97 118 ILE A O 1
ATOM 981 N N . CYS A 1 119 ? 24.956 -4.176 13.468 1.00 39.38 119 CYS A N 1
ATOM 982 C CA . CYS A 1 119 ? 26.234 -3.490 13.572 1.00 39.38 119 CYS A CA 1
ATOM 983 C C . CYS A 1 119 ? 26.937 -3.531 12.204 1.00 39.38 119 CYS A C 1
ATOM 985 O O . CYS A 1 119 ? 26.955 -4.587 11.572 1.00 39.38 119 CYS A O 1
ATOM 987 N N . ALA A 1 120 ? 27.579 -2.401 11.877 1.00 34.97 120 ALA A N 1
ATOM 988 C CA . ALA A 1 120 ? 28.468 -2.099 10.743 1.00 34.97 120 ALA A CA 1
ATOM 989 C C . ALA A 1 120 ? 27.797 -1.731 9.408 1.00 34.97 120 ALA A C 1
ATOM 991 O O . ALA A 1 120 ? 27.236 -2.615 8.725 1.00 34.97 120 ALA A O 1
#

Organism: Reticulomyxa filosa (NCBI:txid46433)